Protein AF-A0A6P1XXZ4-F1 (afdb_monomer)

Structure (mmCIF, N/CA/C/O backbone):
data_AF-A0A6P1XXZ4-F1
#
_entry.id   AF-A0A6P1XXZ4-F1
#
loop_
_atom_site.group_PDB
_atom_site.id
_atom_site.type_symbol
_atom_site.label_atom_id
_atom_site.label_alt_id
_atom_site.label_comp_id
_atom_site.label_asym_id
_atom_site.label_entity_id
_atom_site.label_seq_id
_atom_site.pdbx_PDB_ins_code
_atom_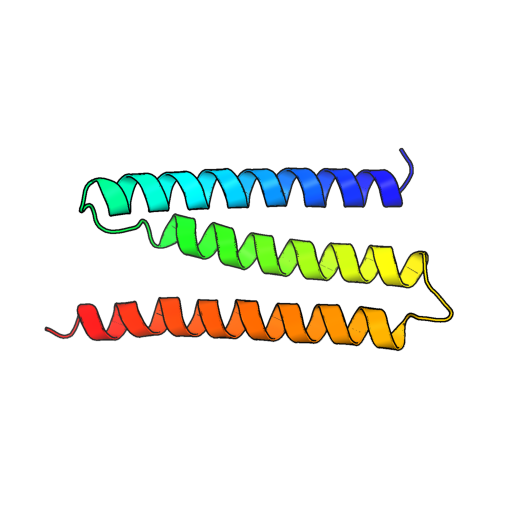site.Cartn_x
_atom_site.Cartn_y
_atom_site.Cartn_z
_atom_site.occupancy
_atom_site.B_iso_or_equiv
_atom_site.auth_seq_id
_atom_site.auth_comp_id
_atom_site.auth_asym_id
_atom_site.auth_atom_id
_atom_site.pdbx_PDB_model_num
ATOM 1 N N . MET A 1 1 ? 23.395 10.151 -4.124 1.00 58.94 1 MET A N 1
ATOM 2 C CA . MET A 1 1 ? 22.564 8.982 -3.751 1.00 58.94 1 MET A CA 1
ATOM 3 C C . MET A 1 1 ? 21.935 8.428 -5.023 1.00 58.94 1 MET A C 1
ATOM 5 O O . MET A 1 1 ? 21.406 9.223 -5.787 1.00 58.94 1 MET A O 1
ATOM 9 N N . ASN A 1 2 ? 22.047 7.124 -5.300 1.00 82.00 2 ASN A N 1
ATOM 10 C CA . ASN A 1 2 ? 21.463 6.519 -6.507 1.00 82.00 2 ASN A CA 1
ATOM 11 C C . ASN A 1 2 ? 19.925 6.657 -6.467 1.00 82.00 2 ASN A C 1
ATOM 13 O O . ASN A 1 2 ? 19.321 6.488 -5.405 1.00 82.00 2 ASN A O 1
ATOM 17 N N . GLN A 1 3 ? 19.287 6.966 -7.598 1.00 78.69 3 GLN A N 1
ATOM 18 C CA . GLN A 1 3 ? 17.838 7.185 -7.693 1.00 78.69 3 GLN A CA 1
ATOM 19 C C . GLN A 1 3 ? 17.037 5.970 -7.190 1.00 78.69 3 GLN A C 1
ATOM 21 O O . GLN A 1 3 ? 16.027 6.139 -6.510 1.00 78.69 3 GLN A O 1
ATOM 26 N N . ASN A 1 4 ? 17.534 4.750 -7.417 1.00 79.50 4 ASN A N 1
ATOM 27 C CA . ASN A 1 4 ? 16.919 3.526 -6.889 1.00 79.50 4 ASN A CA 1
ATOM 28 C C . ASN A 1 4 ? 16.984 3.446 -5.354 1.00 79.50 4 ASN A C 1
ATOM 30 O O . ASN A 1 4 ? 16.032 2.996 -4.719 1.00 79.50 4 ASN A O 1
ATOM 34 N N . THR A 1 5 ? 18.078 3.917 -4.750 1.00 82.88 5 THR A N 1
ATOM 35 C CA . THR A 1 5 ? 18.237 3.993 -3.290 1.00 82.88 5 THR A CA 1
ATOM 36 C C . THR A 1 5 ? 17.290 5.031 -2.690 1.00 82.88 5 THR A C 1
ATOM 38 O O . THR A 1 5 ? 16.672 4.765 -1.666 1.00 82.88 5 THR A O 1
ATOM 41 N N . ALA A 1 6 ? 17.103 6.177 -3.352 1.00 85.06 6 ALA A N 1
ATOM 42 C CA . ALA A 1 6 ? 16.142 7.188 -2.913 1.00 85.06 6 ALA A CA 1
ATOM 43 C C . ALA A 1 6 ? 14.695 6.663 -2.946 1.00 85.06 6 ALA A C 1
ATOM 45 O O . ALA A 1 6 ? 13.964 6.826 -1.972 1.00 85.06 6 ALA A O 1
ATOM 46 N N . ILE A 1 7 ? 14.302 5.969 -4.021 1.00 84.56 7 ILE A N 1
ATOM 47 C CA . ILE A 1 7 ? 12.973 5.343 -4.134 1.00 84.56 7 ILE A CA 1
ATOM 48 C C . ILE A 1 7 ? 12.764 4.301 -3.025 1.00 84.56 7 ILE A C 1
ATOM 50 O O . ILE A 1 7 ? 11.712 4.280 -2.390 1.00 84.56 7 ILE A O 1
ATOM 54 N N . LEU A 1 8 ? 13.777 3.476 -2.742 1.00 84.06 8 LEU A N 1
ATOM 55 C CA . LEU A 1 8 ? 13.756 2.510 -1.640 1.00 84.06 8 LEU A CA 1
ATOM 56 C C . LEU A 1 8 ? 13.562 3.172 -0.271 1.00 84.06 8 LEU A C 1
ATOM 58 O O . LEU A 1 8 ? 12.747 2.697 0.518 1.00 84.06 8 LEU A O 1
ATOM 62 N N . CYS A 1 9 ? 14.267 4.271 0.002 1.00 86.56 9 CYS A N 1
ATOM 63 C CA . CYS A 1 9 ? 14.105 5.025 1.244 1.00 86.56 9 CYS A CA 1
ATOM 64 C C . CYS A 1 9 ? 12.679 5.572 1.397 1.00 86.56 9 CYS A C 1
ATOM 66 O O . CYS A 1 9 ? 12.101 5.469 2.478 1.00 86.56 9 CYS A O 1
ATOM 68 N N . VAL A 1 10 ? 12.090 6.103 0.319 1.00 87.38 10 VAL A N 1
ATOM 69 C CA . VAL A 1 10 ? 10.711 6.619 0.337 1.00 87.38 10 VAL A CA 1
ATOM 70 C C . VAL A 1 10 ? 9.703 5.491 0.563 1.00 87.38 10 VAL A C 1
ATOM 72 O O . VAL A 1 10 ? 8.825 5.632 1.412 1.00 87.38 10 VAL A O 1
ATOM 75 N N . ILE A 1 11 ? 9.853 4.352 -0.123 1.00 86.31 11 ILE A N 1
ATOM 76 C CA . ILE A 1 11 ? 9.015 3.163 0.109 1.00 86.31 11 ILE A CA 1
ATOM 77 C C . ILE A 1 11 ? 9.136 2.706 1.570 1.00 86.31 11 ILE A C 1
ATOM 79 O O . ILE A 1 11 ? 8.123 2.460 2.220 1.00 86.31 11 ILE A O 1
ATOM 83 N N . GLY A 1 12 ? 10.355 2.645 2.114 1.00 84.50 12 GLY A N 1
ATOM 84 C CA . GLY A 1 12 ? 10.591 2.276 3.512 1.00 84.50 12 GLY A CA 1
ATOM 85 C C . GLY A 1 12 ? 9.894 3.213 4.502 1.00 84.50 12 GLY A C 1
ATOM 86 O O . GLY A 1 12 ? 9.226 2.746 5.424 1.00 84.50 12 GLY A O 1
ATOM 87 N N . ALA A 1 13 ? 9.980 4.528 4.284 1.00 89.88 13 ALA A N 1
ATOM 88 C CA . ALA A 1 13 ? 9.295 5.517 5.116 1.00 89.88 13 ALA A CA 1
ATOM 89 C C . ALA A 1 13 ? 7.764 5.377 5.044 1.00 89.88 13 ALA A C 1
ATOM 91 O O . ALA A 1 13 ? 7.089 5.409 6.073 1.00 89.88 13 ALA A O 1
ATOM 92 N N . LEU A 1 14 ? 7.212 5.163 3.846 1.00 88.25 14 LEU A N 1
ATOM 93 C CA . LEU A 1 14 ? 5.775 4.956 3.648 1.00 88.25 14 LEU A CA 1
ATOM 94 C C . LEU A 1 14 ? 5.280 3.674 4.328 1.00 88.25 14 LEU A C 1
ATOM 96 O O . LEU A 1 14 ? 4.252 3.707 5.002 1.00 88.25 14 LEU A O 1
ATOM 100 N N . LEU A 1 15 ? 6.026 2.570 4.229 1.00 85.94 15 LEU A N 1
ATOM 101 C CA . LEU A 1 15 ? 5.706 1.316 4.923 1.00 85.94 15 LEU A CA 1
ATOM 102 C C . LEU A 1 15 ? 5.731 1.473 6.448 1.00 85.94 15 LEU A C 1
ATOM 104 O O . LEU A 1 15 ? 4.895 0.893 7.147 1.00 85.94 15 LEU A O 1
ATOM 108 N N . LEU A 1 16 ? 6.653 2.280 6.974 1.00 89.31 16 LEU A N 1
ATOM 109 C CA . LEU A 1 16 ? 6.719 2.585 8.401 1.00 89.31 16 LEU A CA 1
ATOM 110 C C . LEU A 1 16 ? 5.499 3.405 8.852 1.00 89.31 16 LEU A C 1
ATOM 112 O O . LEU A 1 16 ? 4.870 3.064 9.855 1.00 89.31 16 LEU A O 1
ATOM 116 N N . ILE A 1 17 ? 5.093 4.413 8.072 1.00 89.00 17 ILE A N 1
ATOM 117 C CA . ILE A 1 17 ? 3.872 5.200 8.322 1.00 89.00 17 ILE A CA 1
ATOM 118 C C . ILE A 1 17 ? 2.620 4.311 8.267 1.00 89.00 17 ILE A C 1
ATOM 120 O O . ILE A 1 17 ? 1.761 4.414 9.150 1.00 89.00 17 ILE A O 1
ATOM 124 N N . MET A 1 18 ? 2.525 3.412 7.277 1.00 86.31 18 MET A N 1
ATOM 125 C CA . MET A 1 18 ? 1.442 2.424 7.177 1.00 86.31 18 MET A CA 1
ATOM 126 C C . MET A 1 18 ? 1.382 1.543 8.421 1.00 86.31 18 MET A C 1
ATOM 128 O O . MET A 1 18 ? 0.316 1.393 9.016 1.00 86.31 18 MET A O 1
ATOM 132 N N . SER A 1 19 ? 2.528 0.998 8.833 1.00 83.50 19 SER A N 1
ATOM 133 C CA . SER A 1 19 ? 2.618 0.079 9.969 1.00 83.50 19 SER A CA 1
ATOM 134 C C . SER A 1 19 ? 2.195 0.761 11.266 1.00 83.50 19 SER A C 1
ATOM 136 O O . SER A 1 19 ? 1.358 0.228 11.988 1.00 83.50 19 SER A O 1
ATOM 138 N N . ILE A 1 20 ? 2.688 1.974 11.535 1.00 89.06 20 ILE A N 1
ATOM 139 C CA . ILE A 1 20 ? 2.306 2.742 12.730 1.00 89.06 20 ILE A CA 1
ATOM 140 C C . ILE A 1 20 ? 0.807 3.067 12.711 1.00 89.06 20 ILE A C 1
ATOM 142 O O . ILE A 1 20 ? 0.111 2.840 13.700 1.00 89.06 20 ILE A O 1
ATOM 146 N N . SER A 1 21 ? 0.288 3.551 11.580 1.00 85.75 21 SER A N 1
ATOM 147 C CA . SER A 1 21 ? -1.132 3.907 11.436 1.00 85.75 21 SER A CA 1
ATOM 148 C C . SER A 1 21 ? -2.049 2.696 11.633 1.00 85.75 21 SER A C 1
ATOM 150 O O . SER A 1 21 ? -3.091 2.792 12.289 1.00 85.75 21 SER A O 1
ATOM 152 N N . TRP A 1 22 ? -1.639 1.540 11.110 1.00 86.12 22 TRP A N 1
ATOM 153 C CA . TRP A 1 22 ? -2.347 0.279 11.282 1.00 86.12 22 TRP A CA 1
ATOM 154 C C . TRP A 1 22 ? -2.293 -0.218 12.731 1.00 86.12 22 TRP A C 1
ATOM 156 O O . TRP A 1 22 ? -3.342 -0.531 13.291 1.00 86.12 22 TRP A O 1
ATOM 166 N N . ILE A 1 23 ? -1.119 -0.199 13.378 1.00 88.19 23 ILE A N 1
ATOM 167 C CA . ILE A 1 23 ? -0.951 -0.583 14.792 1.00 88.19 23 ILE A CA 1
ATOM 168 C C . ILE A 1 23 ? -1.840 0.273 15.697 1.00 88.19 23 ILE A C 1
ATOM 170 O O . ILE A 1 23 ? -2.520 -0.259 16.574 1.00 88.19 23 ILE A O 1
ATOM 174 N N . ILE A 1 24 ? -1.897 1.589 15.477 1.00 86.31 24 ILE A N 1
ATOM 175 C CA . ILE A 1 24 ? -2.757 2.481 16.268 1.00 86.31 24 ILE A CA 1
ATOM 176 C C . ILE A 1 24 ? -4.231 2.081 16.120 1.00 86.31 24 ILE A C 1
ATOM 178 O O . ILE A 1 24 ? -4.954 1.998 17.117 1.00 86.31 24 ILE A O 1
ATOM 182 N N . ASN A 1 25 ? -4.683 1.804 14.894 1.00 85.44 25 ASN A N 1
ATOM 183 C CA . ASN A 1 25 ? -6.053 1.355 14.649 1.00 85.44 25 ASN A CA 1
ATOM 184 C C . ASN A 1 25 ? -6.333 -0.030 15.252 1.00 85.44 25 ASN A C 1
ATOM 186 O O . ASN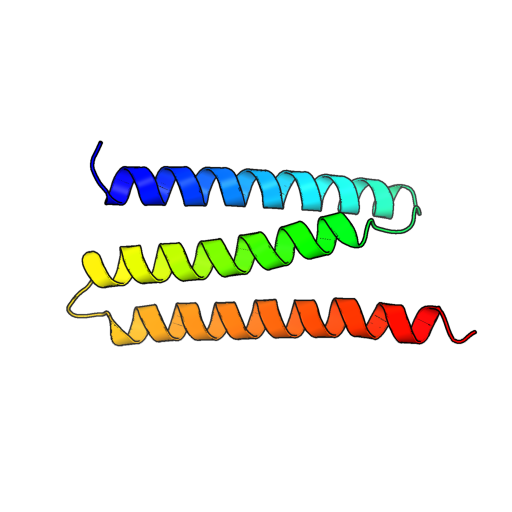 A 1 25 ? -7.413 -0.227 15.808 1.00 85.44 25 ASN A O 1
ATOM 190 N N . LEU A 1 26 ? -5.361 -0.946 15.235 1.00 82.25 26 LEU A N 1
ATOM 191 C CA . LEU A 1 26 ? -5.464 -2.266 15.860 1.00 82.25 26 LEU A CA 1
ATOM 192 C C . LEU A 1 26 ? -5.586 -2.161 17.387 1.00 82.25 26 LEU A C 1
ATOM 194 O O . LEU A 1 26 ? -6.475 -2.764 17.980 1.00 82.25 26 LEU A O 1
ATOM 198 N N . VAL A 1 27 ? -4.749 -1.339 18.028 1.00 87.56 27 VAL A N 1
ATOM 199 C CA . VAL A 1 27 ? -4.810 -1.095 19.481 1.00 87.56 27 VAL A CA 1
ATOM 200 C C . VAL A 1 27 ? -6.141 -0.454 19.870 1.00 87.56 27 VAL A C 1
ATOM 202 O O . VAL A 1 27 ? -6.704 -0.776 20.916 1.00 87.56 27 VAL A O 1
ATOM 205 N N . ARG A 1 28 ? -6.678 0.450 19.043 1.00 84.88 28 ARG A N 1
ATOM 206 C CA . ARG A 1 28 ? -8.011 1.027 19.273 1.00 84.88 28 ARG A CA 1
ATOM 207 C C . ARG A 1 28 ? -9.107 -0.025 19.161 1.00 84.88 28 ARG A C 1
ATOM 209 O O . ARG A 1 28 ? -9.947 -0.074 20.055 1.00 84.88 28 ARG A O 1
ATOM 216 N N . ALA A 1 29 ? -9.054 -0.877 18.139 1.00 82.25 29 ALA A N 1
ATOM 217 C CA . ALA A 1 29 ? -9.991 -1.984 17.976 1.00 82.25 29 ALA A CA 1
ATOM 218 C C . ALA A 1 29 ? -9.941 -2.949 19.173 1.00 82.25 29 ALA A C 1
ATOM 220 O O . ALA A 1 29 ? -10.984 -3.275 19.728 1.00 82.25 29 ALA A O 1
ATOM 221 N N . ALA A 1 30 ? -8.743 -3.302 19.655 1.00 84.50 30 ALA A N 1
ATOM 222 C CA . ALA A 1 30 ? -8.560 -4.134 20.849 1.00 84.50 30 ALA A CA 1
ATOM 223 C C . ALA A 1 30 ? -9.115 -3.488 22.132 1.00 84.50 30 ALA A C 1
ATOM 225 O O . ALA A 1 30 ? -9.517 -4.179 23.062 1.00 84.50 30 ALA A O 1
ATOM 226 N N . LYS A 1 31 ? -9.166 -2.152 22.182 1.00 88.25 31 LYS A N 1
ATOM 227 C CA . LYS A 1 31 ? -9.777 -1.378 23.274 1.00 88.25 31 LYS A CA 1
ATOM 228 C C . LYS A 1 31 ? -11.267 -1.085 23.045 1.00 88.25 31 LYS A C 1
ATOM 230 O O . LYS A 1 31 ? -11.802 -0.209 23.721 1.00 88.25 31 LYS A O 1
ATOM 235 N N . ASN A 1 32 ? -11.914 -1.748 22.081 1.00 82.25 32 ASN A N 1
ATOM 236 C CA . ASN A 1 32 ? -13.299 -1.503 21.652 1.00 82.25 32 ASN A CA 1
ATOM 237 C C . ASN A 1 32 ? -13.592 -0.035 21.286 1.00 82.25 32 ASN A C 1
ATOM 239 O O . ASN A 1 32 ? -14.733 0.421 21.335 1.00 82.25 32 ASN A O 1
ATOM 243 N N . LYS A 1 33 ? -12.562 0.733 20.911 1.00 77.25 33 LYS A N 1
ATOM 244 C CA . LYS A 1 33 ? -12.708 2.112 20.440 1.00 77.25 33 LYS A CA 1
ATOM 245 C C . LYS A 1 33 ? -12.891 2.110 18.931 1.00 77.25 33 LYS A C 1
ATOM 247 O O . LYS A 1 33 ? -12.212 1.374 18.218 1.00 77.25 33 LYS A O 1
ATOM 252 N N . HIS A 1 34 ? -13.731 3.016 18.436 1.00 74.88 34 HIS A N 1
ATOM 253 C CA . HIS A 1 34 ? -13.902 3.195 16.997 1.00 74.88 34 HIS A CA 1
ATOM 254 C C . HIS A 1 34 ? -12.554 3.479 16.306 1.00 74.88 34 HIS A C 1
ATOM 256 O O . HIS A 1 34 ? -11.759 4.277 16.830 1.00 74.88 34 HIS A O 1
ATOM 262 N N . PRO A 1 35 ? -12.272 2.840 15.157 1.00 75.75 35 PRO A N 1
ATOM 263 C CA . PRO A 1 35 ? -11.053 3.081 14.392 1.00 75.75 35 PRO A CA 1
ATOM 264 C C . PRO A 1 35 ? -11.012 4.520 13.863 1.00 75.75 35 PRO A C 1
ATOM 266 O O . PRO A 1 35 ? -12.045 5.135 13.596 1.00 75.75 35 PRO A O 1
ATOM 269 N N . LEU A 1 36 ? -9.808 5.075 13.710 1.00 79.88 36 LEU A N 1
ATOM 270 C CA . LEU A 1 36 ? -9.624 6.404 13.127 1.00 79.88 36 LEU A CA 1
ATOM 271 C C . LEU A 1 36 ? -9.666 6.305 11.604 1.00 79.88 36 LEU A C 1
ATOM 273 O O . LEU A 1 36 ? -8.734 5.792 10.979 1.00 79.88 36 LEU A O 1
ATOM 277 N N . ARG A 1 37 ? -10.722 6.866 11.008 1.00 75.62 37 ARG A N 1
ATOM 278 C CA . ARG A 1 37 ? -10.914 6.911 9.550 1.00 75.62 37 ARG A CA 1
ATOM 279 C C . ARG A 1 37 ? -9.743 7.582 8.838 1.00 75.62 37 ARG A C 1
ATOM 281 O O . ARG A 1 37 ? -9.245 7.048 7.856 1.00 75.62 37 ARG A O 1
ATOM 288 N N . TRP A 1 38 ? -9.251 8.705 9.366 1.00 78.19 38 TRP A N 1
ATOM 289 C CA . TRP A 1 38 ? -8.117 9.415 8.768 1.00 78.19 38 TRP A CA 1
ATOM 290 C C . TRP A 1 38 ? -6.841 8.559 8.734 1.00 78.19 38 TRP A C 1
ATOM 292 O O . TRP A 1 38 ? -6.176 8.526 7.705 1.00 78.19 38 TRP A O 1
ATOM 302 N N . LEU A 1 39 ? -6.563 7.767 9.781 1.00 82.06 39 LEU A N 1
ATOM 303 C CA . LEU A 1 39 ? -5.441 6.817 9.767 1.00 82.06 39 LEU A CA 1
ATOM 304 C C . LEU A 1 39 ? -5.646 5.697 8.743 1.00 82.06 39 LEU A C 1
ATOM 306 O O . LEU A 1 39 ? -4.695 5.308 8.076 1.00 82.06 39 LEU A O 1
ATOM 310 N N . GLY A 1 40 ? -6.880 5.211 8.573 1.00 81.44 40 GLY A N 1
ATOM 311 C CA . GLY A 1 40 ? -7.210 4.270 7.500 1.00 81.44 40 GLY A CA 1
ATOM 312 C C . GLY A 1 40 ? -6.892 4.854 6.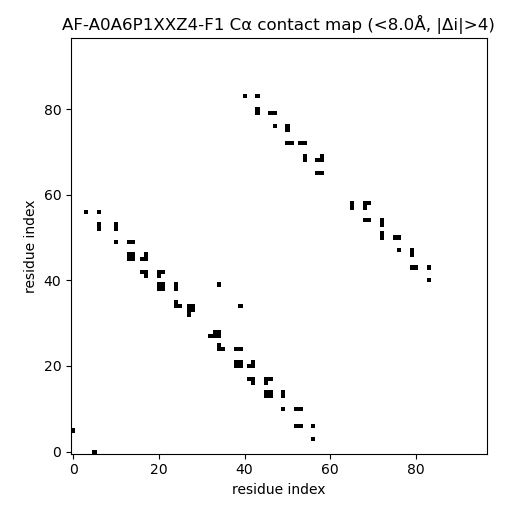122 1.00 81.44 40 GLY A C 1
ATOM 313 O O . GLY A 1 40 ? -6.163 4.242 5.347 1.00 81.44 40 GLY A O 1
ATOM 314 N N . ARG A 1 41 ? -7.347 6.083 5.845 1.00 84.31 41 ARG A N 1
ATOM 315 C CA . ARG A 1 41 ? -7.052 6.796 4.589 1.00 84.31 41 ARG A CA 1
ATOM 316 C C . ARG A 1 41 ? -5.549 6.971 4.361 1.00 84.31 41 ARG A C 1
ATOM 318 O O . ARG A 1 41 ? -5.084 6.738 3.250 1.00 84.31 41 ARG A O 1
ATOM 325 N N . VAL A 1 42 ? -4.788 7.316 5.405 1.00 85.00 42 VAL A N 1
ATOM 326 C CA . VAL A 1 42 ? -3.319 7.414 5.337 1.00 85.00 42 VAL A CA 1
ATOM 327 C C . VAL A 1 42 ? -2.701 6.084 4.905 1.00 85.00 42 VAL A C 1
ATOM 329 O O . VAL A 1 42 ? -1.858 6.090 4.010 1.00 85.00 42 VAL A O 1
ATOM 332 N N . VAL A 1 43 ? -3.150 4.950 5.460 1.00 85.44 43 VAL A N 1
ATOM 333 C CA . VAL A 1 43 ? -2.678 3.607 5.066 1.00 85.44 43 VAL A CA 1
ATOM 334 C C . VAL A 1 43 ? -2.981 3.316 3.594 1.00 85.44 43 VAL A C 1
ATOM 336 O O . VAL A 1 43 ? -2.102 2.862 2.867 1.00 85.44 43 VAL A O 1
ATOM 339 N N . TYR A 1 44 ? -4.192 3.612 3.120 1.00 84.38 44 TYR A N 1
ATOM 340 C CA . TYR A 1 44 ? -4.558 3.356 1.722 1.00 84.38 44 TYR A CA 1
ATOM 341 C C . TYR A 1 44 ? -3.770 4.229 0.735 1.00 84.38 44 TYR A C 1
ATOM 343 O O . TYR A 1 44 ? -3.229 3.712 -0.241 1.00 84.38 44 TYR A O 1
ATOM 351 N N . ILE A 1 45 ? -3.643 5.533 1.008 1.00 86.19 45 ILE A N 1
ATOM 352 C CA . ILE A 1 45 ? -2.899 6.470 0.150 1.00 86.19 45 ILE A CA 1
ATOM 353 C C . ILE A 1 45 ? -1.417 6.086 0.087 1.00 86.19 45 ILE A C 1
ATOM 355 O O . ILE A 1 45 ? -0.839 6.011 -0.997 1.00 86.19 45 ILE A O 1
ATOM 359 N N . SER A 1 46 ? -0.801 5.793 1.234 1.00 86.25 46 SER A N 1
ATOM 360 C CA . SER A 1 46 ? 0.600 5.352 1.277 1.00 86.25 46 SER A CA 1
ATOM 361 C C . SER A 1 46 ? 0.810 4.009 0.574 1.00 86.25 46 SER A C 1
ATOM 363 O O . SER A 1 46 ? 1.798 3.863 -0.144 1.00 86.25 46 SER A O 1
ATOM 365 N N . GLY A 1 47 ? -0.1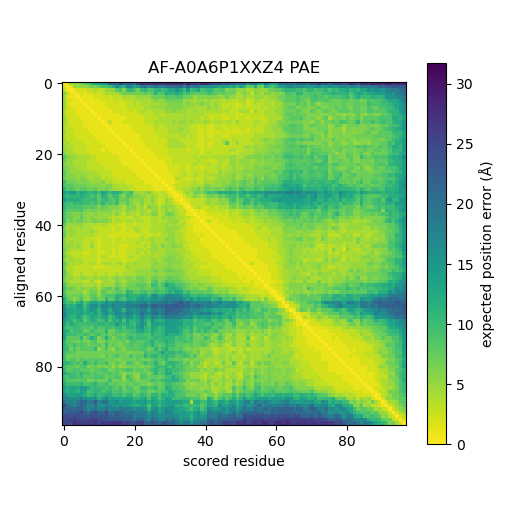44 3.077 0.669 1.00 84.12 47 GLY A N 1
ATOM 366 C CA . GLY A 1 47 ? -0.132 1.825 -0.091 1.00 84.12 47 GLY A CA 1
ATOM 367 C C . GLY A 1 47 ? -0.143 2.039 -1.608 1.00 84.12 47 GLY A C 1
ATOM 368 O O . GLY A 1 47 ? 0.666 1.440 -2.317 1.00 84.12 47 GLY A O 1
ATOM 369 N N . ILE A 1 48 ? -0.994 2.942 -2.108 1.00 88.31 48 ILE A N 1
ATOM 370 C CA . ILE A 1 48 ? -1.052 3.299 -3.538 1.00 88.31 48 ILE A CA 1
ATOM 371 C C . ILE A 1 48 ? 0.286 3.891 -4.004 1.00 88.31 48 ILE A C 1
ATOM 373 O O . ILE A 1 48 ? 0.819 3.481 -5.038 1.00 88.31 48 ILE A O 1
ATOM 377 N N . ILE A 1 49 ? 0.865 4.811 -3.223 1.00 87.25 49 ILE A N 1
ATOM 378 C CA . ILE A 1 49 ? 2.158 5.433 -3.549 1.00 87.25 49 ILE A CA 1
ATOM 379 C C . ILE A 1 49 ? 3.282 4.385 -3.546 1.00 87.25 49 ILE A C 1
ATOM 381 O O . ILE A 1 49 ? 4.100 4.370 -4.466 1.00 87.25 49 ILE A O 1
ATOM 385 N N . CYS A 1 50 ? 3.304 3.470 -2.570 1.00 86.75 50 CYS A N 1
ATOM 386 C CA . CYS A 1 50 ? 4.267 2.365 -2.514 1.00 86.75 50 CYS A CA 1
ATOM 387 C C . CYS A 1 50 ? 4.213 1.484 -3.765 1.00 86.75 50 CYS A C 1
ATOM 389 O O . CYS A 1 50 ? 5.260 1.170 -4.329 1.00 86.75 50 CYS A O 1
ATOM 391 N N . ILE A 1 51 ? 3.013 1.112 -4.220 1.00 86.75 51 ILE A N 1
ATOM 392 C CA . ILE A 1 51 ? 2.837 0.308 -5.437 1.00 86.75 51 ILE A CA 1
ATOM 393 C C . ILE A 1 51 ? 3.358 1.067 -6.659 1.00 86.75 51 ILE A C 1
ATOM 395 O O . ILE A 1 51 ? 4.122 0.503 -7.438 1.00 86.75 51 ILE A O 1
ATOM 399 N N . GLY A 1 52 ? 3.012 2.349 -6.811 1.00 85.00 52 GLY A N 1
ATOM 400 C CA . GLY A 1 52 ? 3.490 3.160 -7.935 1.00 85.00 52 GLY A CA 1
ATOM 401 C C . GLY A 1 52 ? 5.017 3.288 -7.964 1.00 85.00 52 GLY A C 1
ATOM 402 O O . GLY A 1 52 ? 5.652 3.045 -8.990 1.00 85.00 52 GLY A O 1
ATOM 403 N N . LEU A 1 53 ? 5.628 3.599 -6.817 1.00 85.25 53 LEU A N 1
ATOM 404 C CA . LEU A 1 53 ? 7.084 3.704 -6.686 1.00 85.25 53 LEU A CA 1
ATOM 405 C C . LEU A 1 53 ? 7.792 2.369 -6.943 1.00 85.25 53 LEU A C 1
ATOM 407 O O . LEU A 1 53 ? 8.847 2.341 -7.583 1.00 85.25 53 LEU A O 1
ATOM 411 N N . ASN A 1 54 ? 7.214 1.263 -6.475 1.00 84.31 54 ASN A N 1
ATOM 412 C CA . ASN A 1 54 ? 7.775 -0.064 -6.694 1.00 84.31 54 ASN A CA 1
ATOM 413 C C . ASN A 1 54 ? 7.631 -0.518 -8.157 1.00 84.31 54 ASN A C 1
ATOM 415 O O . ASN A 1 54 ? 8.550 -1.142 -8.688 1.00 84.31 54 ASN A O 1
ATOM 419 N N . ALA A 1 55 ? 6.557 -0.117 -8.844 1.00 83.62 55 ALA A N 1
ATOM 420 C CA . ALA A 1 55 ? 6.384 -0.352 -10.275 1.00 83.62 55 ALA A CA 1
ATOM 421 C C . ALA A 1 55 ? 7.446 0.399 -11.094 1.00 83.62 55 ALA A C 1
ATOM 423 O O . ALA A 1 55 ? 8.111 -0.210 -11.929 1.00 83.62 55 ALA A O 1
ATOM 424 N N . ILE A 1 56 ? 7.683 1.686 -10.796 1.00 82.44 56 ILE A N 1
ATOM 425 C CA . ILE A 1 56 ? 8.731 2.497 -11.450 1.00 82.44 56 ILE A CA 1
ATOM 426 C C . ILE A 1 56 ? 10.112 1.880 -11.224 1.00 82.44 56 ILE A C 1
ATOM 428 O O . ILE A 1 56 ? 10.915 1.777 -12.153 1.00 82.44 56 ILE A O 1
ATOM 432 N N . ARG A 1 57 ? 10.402 1.466 -9.985 1.00 82.81 57 ARG A N 1
ATOM 433 C CA . ARG A 1 57 ? 11.668 0.810 -9.652 1.00 82.81 57 ARG A CA 1
ATOM 434 C C . ARG A 1 57 ? 11.820 -0.507 -10.406 1.00 82.81 57 ARG A C 1
ATOM 436 O O . ARG A 1 57 ? 12.889 -0.769 -10.945 1.00 82.81 57 ARG A O 1
ATOM 443 N N . SER A 1 58 ? 10.775 -1.325 -10.438 1.00 80.00 58 SER A N 1
ATOM 444 C CA . SER A 1 58 ? 10.829 -2.640 -11.069 1.00 80.00 58 SER A CA 1
ATOM 445 C C . SER A 1 58 ? 10.947 -2.553 -12.585 1.00 80.00 58 SER A C 1
ATOM 447 O O . SER A 1 58 ? 11.734 -3.297 -13.156 1.00 80.00 58 SER A O 1
ATOM 449 N N . TRP A 1 59 ? 10.255 -1.602 -13.220 1.00 78.38 59 TRP A N 1
ATOM 450 C CA . TRP A 1 59 ? 10.386 -1.317 -14.652 1.00 78.38 59 TRP A CA 1
ATOM 451 C C . TRP A 1 59 ? 11.834 -1.019 -15.054 1.00 78.38 59 TRP A C 1
ATOM 453 O O . TRP A 1 59 ? 12.291 -1.446 -16.103 1.00 78.38 59 TRP A O 1
ATOM 463 N N . ARG A 1 60 ? 12.583 -0.320 -14.193 1.00 75.25 60 ARG A N 1
ATOM 464 C CA . ARG A 1 60 ? 13.993 0.021 -14.440 1.00 75.25 60 ARG A CA 1
ATOM 465 C C . ARG A 1 60 ? 14.977 -1.121 -14.188 1.00 75.25 60 ARG A C 1
ATOM 467 O O . ARG A 1 60 ? 16.131 -0.998 -14.577 1.00 75.25 60 ARG A O 1
ATOM 474 N N . ILE A 1 61 ? 14.574 -2.153 -13.449 1.00 76.75 61 ILE A N 1
ATOM 475 C CA . ILE A 1 61 ? 15.450 -3.274 -13.065 1.00 76.75 61 ILE A CA 1
ATOM 476 C C . ILE A 1 61 ? 15.175 -4.501 -13.940 1.00 76.75 61 ILE A C 1
ATOM 478 O O . ILE A 1 61 ? 16.097 -5.249 -14.241 1.00 76.75 61 ILE A O 1
ATOM 482 N N . TYR A 1 62 ? 13.921 -4.707 -14.341 1.00 71.44 62 TYR A N 1
ATOM 483 C CA . TYR A 1 62 ? 13.461 -5.901 -15.038 1.00 71.44 62 TYR A CA 1
ATOM 484 C C . TYR A 1 62 ? 12.867 -5.527 -16.400 1.00 71.44 62 TYR A C 1
ATOM 486 O O . TYR A 1 62 ? 11.646 -5.463 -16.539 1.00 71.44 62 TYR A O 1
ATOM 494 N N . GLU A 1 63 ? 13.719 -5.293 -17.403 1.00 65.69 63 GLU A N 1
ATOM 495 C CA . GLU A 1 63 ? 13.278 -5.018 -18.783 1.00 65.69 63 GLU A CA 1
ATOM 496 C C . GLU A 1 63 ? 12.587 -6.243 -19.413 1.00 65.69 63 GLU A C 1
ATOM 498 O O . GLU A 1 63 ? 11.481 -6.118 -19.935 1.00 65.69 63 GLU A O 1
ATOM 503 N N . ASP A 1 64 ? 13.145 -7.449 -19.247 1.00 67.31 64 ASP A N 1
ATOM 504 C CA . ASP A 1 64 ? 12.599 -8.682 -19.848 1.00 67.31 64 ASP A CA 1
ATOM 505 C C . ASP A 1 64 ? 11.327 -9.215 -19.163 1.00 67.31 64 ASP A C 1
ATOM 507 O O . ASP A 1 64 ? 10.572 -9.996 -19.738 1.00 67.31 64 ASP A O 1
ATOM 511 N N . SER A 1 65 ? 11.064 -8.817 -17.913 1.00 65.31 65 SER A N 1
ATOM 512 C CA . SER A 1 65 ? 9.909 -9.286 -17.118 1.00 65.31 65 SER A CA 1
ATOM 513 C C . SER A 1 65 ? 8.922 -8.170 -16.774 1.00 65.31 65 SER A C 1
ATOM 515 O O . SER A 1 65 ? 8.042 -8.347 -15.925 1.00 65.31 65 SER A O 1
ATOM 517 N N . ALA A 1 66 ? 9.043 -7.020 -17.441 1.00 68.06 66 ALA A N 1
ATOM 518 C CA . ALA A 1 66 ? 8.283 -5.815 -17.142 1.00 68.06 66 ALA A CA 1
ATOM 519 C C . ALA A 1 66 ? 6.761 -6.048 -17.136 1.00 68.06 66 ALA A C 1
ATOM 521 O O . ALA A 1 66 ? 6.066 -5.557 -16.247 1.00 68.06 66 ALA A O 1
ATOM 522 N N . GLY A 1 67 ? 6.244 -6.860 -18.067 1.00 66.69 67 GLY A N 1
ATOM 523 C CA . GLY A 1 67 ? 4.813 -7.166 -18.174 1.00 66.69 67 GLY A CA 1
ATOM 524 C C . GLY A 1 67 ? 4.240 -7.901 -16.955 1.00 66.69 67 GLY A C 1
ATOM 525 O O . GLY A 1 67 ? 3.204 -7.499 -16.425 1.00 66.69 67 GLY A O 1
ATOM 526 N N . ILE A 1 68 ? 4.936 -8.933 -16.460 1.00 72.06 68 ILE A N 1
ATOM 527 C CA . ILE A 1 68 ? 4.512 -9.702 -15.273 1.00 72.06 68 ILE A CA 1
ATOM 528 C C . ILE A 1 68 ? 4.563 -8.809 -14.033 1.00 72.06 68 ILE A C 1
ATOM 530 O O . ILE A 1 68 ? 3.642 -8.808 -13.212 1.00 72.06 68 ILE A O 1
ATOM 534 N N . VAL A 1 69 ? 5.624 -8.009 -13.914 1.00 74.50 69 VAL A N 1
ATOM 535 C CA . VAL A 1 69 ? 5.791 -7.130 -12.761 1.00 74.50 69 VAL A CA 1
ATOM 536 C C . VAL A 1 69 ? 4.737 -6.023 -12.756 1.00 74.50 69 VAL A C 1
ATOM 538 O O . VAL A 1 69 ? 4.145 -5.766 -11.709 1.00 74.50 69 VAL A O 1
ATOM 541 N N . ILE A 1 70 ? 4.423 -5.409 -13.898 1.00 75.19 70 ILE A N 1
ATOM 542 C CA . ILE A 1 70 ? 3.334 -4.425 -13.990 1.00 75.19 70 ILE A CA 1
ATOM 543 C C . ILE A 1 70 ? 1.991 -5.060 -13.627 1.00 75.19 70 ILE A C 1
ATOM 545 O O . ILE A 1 70 ? 1.252 -4.474 -12.837 1.00 75.19 70 ILE A O 1
ATOM 549 N N . ALA A 1 71 ? 1.685 -6.256 -14.139 1.00 75.56 71 ALA A N 1
ATOM 550 C CA . ALA A 1 71 ? 0.430 -6.941 -13.833 1.00 75.56 71 ALA A CA 1
ATOM 551 C C . ALA A 1 71 ? 0.251 -7.160 -12.319 1.00 75.56 71 ALA A C 1
ATOM 553 O O . ALA A 1 71 ? -0.813 -6.864 -11.775 1.00 75.56 71 ALA A O 1
ATOM 554 N N . ALA A 1 72 ? 1.308 -7.579 -11.615 1.00 77.75 72 ALA A N 1
ATOM 555 C CA . ALA A 1 72 ? 1.283 -7.731 -10.160 1.00 77.75 72 ALA A CA 1
ATOM 556 C C . ALA A 1 72 ? 1.003 -6.402 -9.430 1.00 77.75 72 ALA A C 1
ATOM 558 O O . ALA A 1 72 ? 0.200 -6.363 -8.495 1.00 77.75 72 ALA A O 1
ATOM 559 N N . HIS A 1 73 ? 1.610 -5.298 -9.880 1.00 83.38 73 HIS A N 1
ATOM 560 C CA . HIS A 1 73 ? 1.366 -3.972 -9.303 1.00 83.38 73 HIS A CA 1
ATOM 561 C C . HIS A 1 73 ? -0.061 -3.477 -9.575 1.00 83.38 73 HIS A C 1
ATOM 563 O O . HIS A 1 73 ? -0.683 -2.892 -8.691 1.00 83.38 73 HIS A O 1
ATOM 569 N N . VAL A 1 74 ? -0.611 -3.755 -10.757 1.00 81.00 74 VAL A N 1
ATOM 570 C CA . VAL A 1 74 ? -1.995 -3.411 -11.115 1.00 81.00 74 VAL A CA 1
ATOM 571 C C . VAL A 1 74 ? -2.995 -4.185 -10.252 1.00 81.00 74 VAL A C 1
ATOM 573 O O . VAL A 1 74 ? -3.909 -3.580 -9.692 1.00 81.00 74 VAL A O 1
ATOM 576 N N . ILE A 1 75 ? -2.797 -5.494 -10.064 1.00 82.44 75 ILE A N 1
ATOM 577 C CA . ILE A 1 75 ? -3.644 -6.322 -9.185 1.00 82.44 75 ILE A CA 1
ATOM 578 C C . ILE A 1 75 ? -3.594 -5.806 -7.743 1.00 82.44 75 ILE A C 1
ATOM 580 O O . ILE A 1 75 ? -4.634 -5.667 -7.088 1.00 82.44 75 ILE A O 1
ATOM 584 N N . ALA A 1 76 ? -2.396 -5.484 -7.250 1.00 83.19 76 ALA A N 1
ATOM 585 C CA . ALA A 1 76 ? -2.224 -4.913 -5.920 1.00 83.19 76 ALA A CA 1
ATOM 586 C C . ALA A 1 76 ? -2.953 -3.563 -5.791 1.00 83.19 76 ALA A C 1
ATOM 588 O O . ALA A 1 76 ? -3.632 -3.322 -4.791 1.00 83.19 76 ALA A O 1
ATOM 589 N N . LEU A 1 77 ? -2.881 -2.712 -6.821 1.00 83.75 77 LEU A N 1
ATOM 590 C CA . LEU A 1 77 ? -3.545 -1.411 -6.835 1.00 83.75 77 LEU A CA 1
ATOM 591 C C . LEU A 1 77 ? -5.067 -1.563 -6.798 1.00 83.75 77 LEU A C 1
ATOM 593 O O . LEU A 1 77 ? -5.715 -0.946 -5.954 1.00 83.75 77 LEU A O 1
ATOM 597 N N . PHE A 1 78 ? -5.636 -2.432 -7.638 1.00 83.12 78 PHE A N 1
ATOM 598 C CA . PHE A 1 78 ? -7.074 -2.713 -7.630 1.00 83.12 78 PHE A CA 1
ATOM 599 C C . PHE A 1 78 ? -7.550 -3.299 -6.299 1.00 83.12 78 PHE A C 1
ATOM 601 O O . PHE A 1 78 ? -8.626 -2.934 -5.822 1.00 83.12 78 PHE A O 1
ATOM 608 N N . SER A 1 79 ? -6.749 -4.158 -5.667 1.00 83.31 79 SER A N 1
ATOM 609 C CA . SER A 1 79 ? -7.078 -4.741 -4.361 1.00 83.31 79 SER A CA 1
ATOM 610 C C . SER A 1 79 ? -7.140 -3.671 -3.267 1.00 83.31 79 SER A C 1
ATOM 612 O O . SER A 1 79 ? -8.116 -3.605 -2.516 1.00 83.31 79 SER A O 1
ATOM 614 N N . ILE A 1 80 ? -6.137 -2.786 -3.211 1.00 83.88 80 ILE A N 1
ATOM 615 C CA . ILE A 1 80 ? -6.096 -1.680 -2.243 1.00 83.88 80 ILE A CA 1
ATOM 616 C C . ILE A 1 80 ? -7.220 -0.676 -2.512 1.00 83.88 80 ILE A C 1
ATOM 618 O O . ILE A 1 80 ? -7.873 -0.232 -1.569 1.00 83.88 80 ILE A O 1
ATOM 622 N N . LEU A 1 81 ? -7.492 -0.351 -3.778 1.00 80.75 81 LEU A N 1
ATOM 623 C CA . LEU A 1 81 ? -8.557 0.580 -4.148 1.00 80.75 81 LEU A CA 1
ATOM 624 C C . LEU A 1 81 ? -9.942 0.023 -3.791 1.00 80.75 81 LEU A C 1
ATOM 626 O O . LEU A 1 81 ? -10.775 0.737 -3.240 1.00 80.75 81 LEU A O 1
ATOM 630 N N . SER A 1 82 ? -10.170 -1.269 -4.030 1.00 79.94 82 SER A N 1
ATOM 631 C CA . SER A 1 82 ? -11.421 -1.943 -3.663 1.00 79.94 82 SER A CA 1
ATOM 632 C C . SER A 1 82 ? -11.617 -1.971 -2.146 1.00 79.94 82 SER A C 1
ATOM 634 O O . SER A 1 82 ? -12.710 -1.689 -1.653 1.00 79.94 82 SER A O 1
ATOM 636 N N . ALA A 1 83 ? -10.552 -2.255 -1.390 1.00 81.31 83 ALA A N 1
ATOM 637 C CA . ALA A 1 83 ? -10.575 -2.201 0.069 1.00 81.31 83 ALA A CA 1
ATOM 638 C C . ALA A 1 83 ? -10.832 -0.775 0.592 1.00 81.31 83 ALA A C 1
ATOM 640 O O . ALA A 1 83 ? -11.610 -0.597 1.530 1.00 81.31 83 ALA A O 1
ATOM 641 N N . PHE A 1 84 ? -10.254 0.240 -0.056 1.00 80.69 84 PHE A N 1
ATOM 642 C CA . PHE A 1 84 ? -10.487 1.646 0.262 1.00 80.69 84 PHE A CA 1
ATOM 643 C C . PHE A 1 84 ? -11.944 2.060 0.029 1.00 80.69 84 PHE A C 1
ATOM 645 O O . PHE A 1 84 ? -12.589 2.571 0.943 1.00 80.69 84 PHE A O 1
ATOM 652 N N . ILE A 1 85 ? -12.488 1.782 -1.160 1.00 79.69 85 ILE A N 1
ATOM 653 C CA . ILE A 1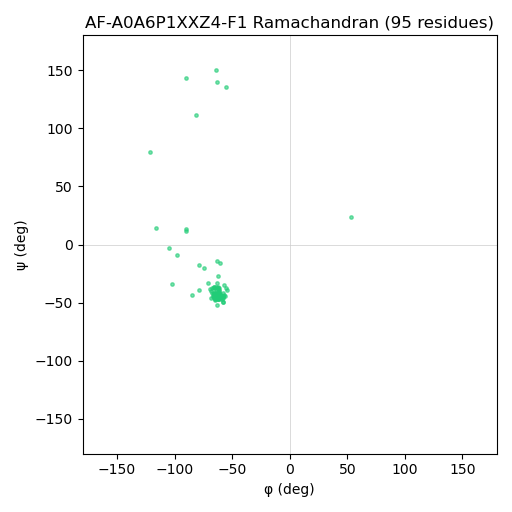 85 ? -13.880 2.100 -1.514 1.00 79.69 85 ILE A CA 1
ATOM 654 C C . ILE A 1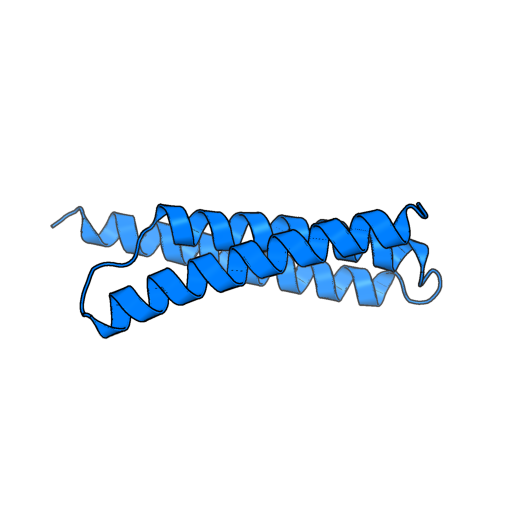 85 ? -14.845 1.396 -0.554 1.00 79.69 85 ILE A C 1
ATOM 656 O O . ILE A 1 85 ? -15.772 2.020 -0.041 1.00 79.69 85 ILE A O 1
ATOM 660 N N . ARG A 1 86 ? -14.602 0.114 -0.245 1.00 81.06 86 ARG A N 1
ATOM 661 C CA . ARG A 1 86 ? -15.390 -0.630 0.750 1.00 81.06 86 ARG A CA 1
ATOM 662 C C . ARG A 1 86 ? -15.319 0.020 2.134 1.00 81.06 86 ARG A C 1
ATOM 664 O O . ARG A 1 86 ? -16.349 0.153 2.789 1.00 81.06 86 ARG A O 1
ATOM 671 N N . SER A 1 87 ? -14.125 0.427 2.565 1.00 76.50 87 SER A N 1
ATOM 672 C CA . SER A 1 87 ? -13.915 1.097 3.851 1.00 76.50 87 SER A CA 1
ATOM 673 C C . SER A 1 87 ? -14.643 2.439 3.943 1.00 76.50 87 SER A C 1
ATOM 675 O O . SER A 1 87 ? -15.055 2.818 5.037 1.00 76.50 87 SER A O 1
ATOM 677 N N . GLU A 1 88 ? -14.774 3.170 2.836 1.00 77.44 88 GLU A N 1
ATOM 678 C CA . GLU A 1 88 ? -15.506 4.438 2.798 1.00 77.44 88 GLU A CA 1
ATOM 679 C C . GLU A 1 88 ? -17.025 4.208 2.739 1.00 77.44 88 GLU A C 1
ATOM 681 O O . GLU A 1 88 ? -17.757 4.873 3.466 1.00 77.44 88 GLU A O 1
ATOM 686 N N . ARG A 1 89 ? -17.503 3.209 1.980 1.00 70.94 89 ARG A N 1
ATOM 687 C CA . ARG A 1 89 ? -18.937 2.875 1.889 1.00 70.94 89 ARG A CA 1
ATOM 688 C C . ARG A 1 89 ? -19.528 2.361 3.206 1.00 70.94 89 ARG A C 1
ATOM 690 O O . ARG A 1 89 ? -20.606 2.793 3.595 1.00 70.94 89 ARG A O 1
ATOM 697 N N . GLN A 1 90 ? -18.819 1.482 3.921 1.00 67.19 90 GLN A N 1
ATOM 698 C CA . GLN A 1 90 ? -19.275 0.972 5.228 1.00 67.19 90 GLN A CA 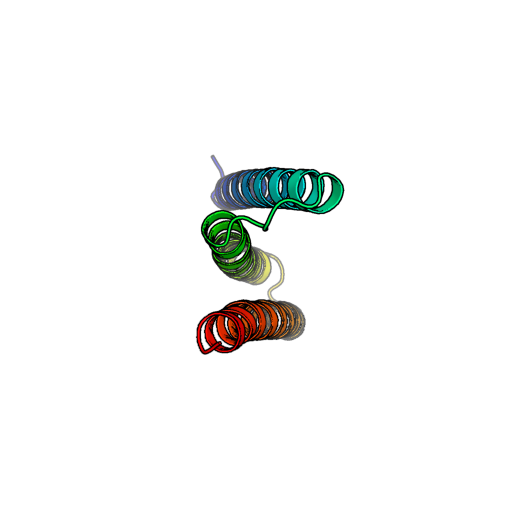1
ATOM 699 C C . GLN A 1 90 ? -19.403 2.068 6.299 1.00 67.19 90 GLN A C 1
ATOM 701 O O . GLN A 1 90 ? -19.969 1.822 7.364 1.00 67.19 90 GLN A O 1
ATOM 706 N N . TYR A 1 91 ? -18.835 3.251 6.057 1.00 62.94 91 TYR A N 1
ATOM 707 C CA . TYR A 1 91 ? -18.983 4.396 6.941 1.00 62.94 91 TYR A CA 1
ATOM 708 C C . TYR A 1 91 ? -20.268 5.181 6.658 1.00 62.94 91 TYR A C 1
ATOM 710 O O . TYR A 1 91 ? -20.945 5.535 7.617 1.00 62.94 91 TYR A O 1
ATOM 718 N N . ASP A 1 92 ? -20.615 5.426 5.389 1.00 61.12 92 ASP A N 1
ATOM 719 C CA . ASP A 1 92 ? -21.870 6.115 5.032 1.00 61.12 92 ASP A CA 1
ATOM 720 C C . ASP A 1 92 ? -23.086 5.355 5.566 1.00 61.12 92 ASP A C 1
ATOM 722 O O . ASP A 1 92 ? -23.898 5.925 6.285 1.00 61.12 92 ASP A O 1
ATOM 726 N N . GLU A 1 93 ? -23.123 4.033 5.369 1.00 60.25 93 GLU A N 1
ATOM 727 C CA . GLU A 1 93 ? -24.219 3.172 5.846 1.00 60.25 93 GLU A CA 1
ATOM 728 C C . GLU A 1 93 ? -24.393 3.181 7.382 1.00 60.25 93 GLU A C 1
ATOM 730 O O . GLU A 1 93 ? -25.424 2.747 7.890 1.00 60.25 93 GLU A O 1
ATOM 735 N N . LYS A 1 94 ? -23.400 3.663 8.144 1.00 58.03 94 LYS A N 1
ATOM 736 C CA . LYS A 1 94 ? -23.430 3.700 9.614 1.00 58.03 94 LYS A CA 1
ATOM 737 C C . LYS A 1 94 ? -23.851 5.053 10.201 1.00 58.03 94 LYS A C 1
ATOM 739 O O . LYS A 1 94 ? -24.025 5.116 11.414 1.00 58.03 94 LYS A O 1
ATOM 744 N N . ASN A 1 95 ? -23.966 6.106 9.386 1.00 56.84 95 ASN A N 1
ATOM 745 C CA . ASN A 1 95 ? -24.423 7.435 9.826 1.00 56.84 95 ASN A CA 1
ATOM 746 C C . ASN A 1 95 ? -25.867 7.758 9.399 1.00 56.84 95 ASN A C 1
ATOM 748 O O . ASN A 1 95 ? -26.367 8.812 9.775 1.00 56.84 95 ASN A O 1
ATOM 752 N N . ASP A 1 96 ? -26.524 6.873 8.643 1.00 51.47 96 ASP A N 1
ATOM 753 C CA . ASP A 1 96 ? -27.920 7.022 8.192 1.00 51.47 96 ASP A CA 1
ATOM 754 C C . ASP A 1 96 ? -28.963 6.418 9.168 1.00 51.47 96 ASP A C 1
ATOM 756 O O . ASP A 1 96 ? -30.139 6.295 8.824 1.00 51.47 96 ASP A O 1
ATOM 760 N N . PHE A 1 97 ? -28.558 6.057 10.392 1.00 44.34 97 PHE A N 1
ATOM 761 C CA . PHE A 1 97 ? -29.422 5.572 11.483 1.00 44.34 97 PHE A CA 1
ATOM 762 C C . PHE A 1 97 ? -29.202 6.389 12.757 1.00 44.34 97 PHE A C 1
ATOM 764 O O . PHE A 1 97 ? -30.174 6.518 13.536 1.00 44.34 97 PHE A O 1
#

Mean predicted aligned error: 7.37 Å

Secondary structure (DSSP, 8-state):
--HHHHHHHHHHHHHHHHHHHHHHHHHHHHTTPPP-HHHHHHHHHHHHHHHHHHHHHHHHH-STTHHHHHHHHHHHHHHHHHHHHHHHHHHHTTT--

Sequence (97 aa):
MNQNTAILCVIGALLLIMSISWIINLVRAAKNKHPLRWLGRVVYISGIICIGLNAIRSWRIYEDSAGIVIAAHVIALFSILSAFIRSERQYDEKNDF

Foldseek 3Di:
DDPLVVLVVLLVVLVVLLVVLVVVQVVCVVVVHHGDPVSLVSNLVSQLVSLVSVLVSCVVVCVPCNVVSVVVSVVSNVVSVVVNVVSVVVVVVVVVD

Nearest PDB structures (foldseek):
  8xyv-assembly1_A  TM=4.705E-01  e=1.791E+00  synthetic construct
  8xyv-assembly2_B  TM=3.950E-01  e=1.507E+00  synthetic construct
  8sqq-assembly1_A  TM=4.408E-01  e=8.010E+00  Brucella abortus 2308

pLDDT: mean 79.41, std 8.94, range [44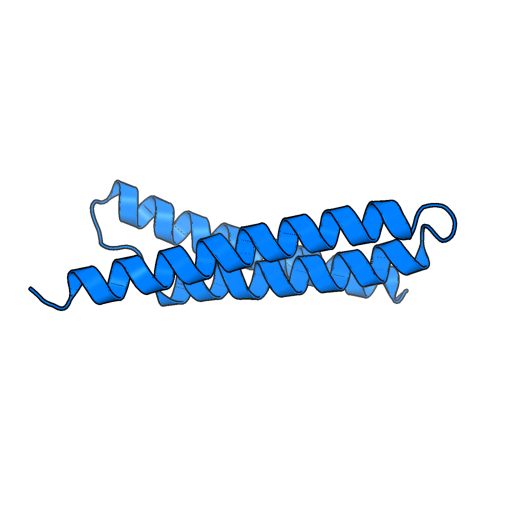.34, 89.88]

Radius of gyration: 16.32 Å; Cα contacts (8 Å, |Δi|>4): 58; chains: 1; bounding box: 52×19×43 Å

Solvent-accessible surface area (backbone atoms only — not comparable to full-atom values): 5322 Å² total; per-residue (Å²): 130,58,71,69,56,53,52,50,51,51,41,51,53,37,52,50,52,31,51,53,38,48,50,53,34,50,56,28,48,76,67,76,38,83,64,5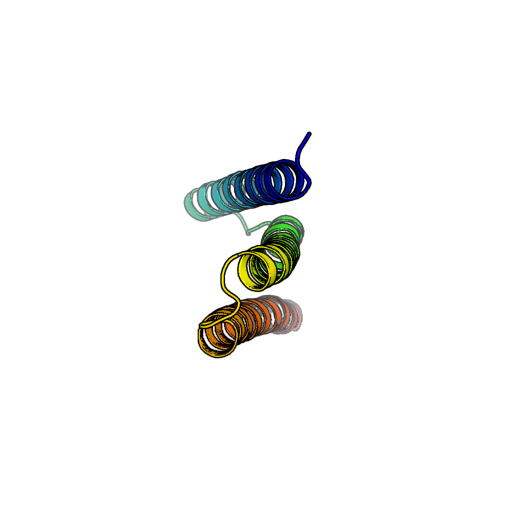5,63,68,42,51,51,51,34,48,54,38,50,51,52,40,43,55,54,50,42,58,53,43,50,76,71,32,73,95,49,34,68,63,53,47,50,55,38,51,54,51,45,53,52,50,50,51,53,46,53,50,60,54,51,65,48,56,75,64,71,81,118

Organism: NCBI:txid69710